Protein AF-A0A2K3MFQ1-F1 (afdb_monomer)

InterPro domains:
  IPR038005 Virus X resistance protein-like, coiled-coil domain [cd14798] (2-127)
  IPR041118 Disease resistance, N-terminal [PF18052] (6-93)

Secondary structure (DSSP, 8-state):
-HHHHHHHHHHHHHHHHHH-TT--HHHHHHHHHHHHHHHHHHHHHHHHTTTGGG-HHHHHHHHHHHHHHHHHHHHHHHHHHHHHH---TTSHHHHHHHHHHHHHHHHHHHHHHHHHHHHHHHHHHHHHT--------------------------------------------

Nearest PDB structures (foldseek):
  8snb-assembly1_6Q  TM=5.400E-01  e=2.798E-01  Strongylocentrotus purpuratus
  8to0-assembly1_C  TM=2.692E-01  e=5.498E-01  Mus musculus
  4k0d-assembly1_B  TM=3.839E-01  e=3.149E+00  Anaeromyxobacter dehalogenans 2CP-C
  5t4o-assembly1_K  TM=4.222E-01  e=4.173E+00  Escherichia coli

pLDDT: mean 70.95, std 18.32, range [33.66, 91.62]

Foldseek 3Di:
DLLVLLVVLLVLLVCCLVVCPPQDPVLNVLSVVLNVLSVVVSVVVVVLVVVVVPDPVSVVLSVLSSVLSVVLVVLVVVLVVCVVVDPPPPCSNVSSVVSSVVSVVSSVVSVVVVVVVVVVVVVVVVVVPDDPPPDDDDDDDDDDDDDDDDDDDDDDDDDDDDDDDDDDDDDDD

Sequence (173 aa):
MAESSVSFLLDKLSWLLEAEVSLQRGVREDVEYIKDKLEHHKAILMVADSLENKNHELKEWVKSVRKIAEDMEDAIDEYDLRLVDHDQQGNNICYFQEICFYFKTMIARHIIASNIKGIKSKVEVISHRRPNISGVGSSSSKSRSPRLDSQVVIDAELGCQGDIGINFDNNSN

Organism: Trifolium pratense (NCBI:txid57577)

Solvent-accessible surface area (backbone atoms only — not comparable to full-atom values): 10836 Å² total; per-residue (Å²): 117,48,43,58,48,42,51,53,47,48,51,54,55,51,48,49,68,66,73,44,84,75,59,52,68,71,53,46,56,45,52,52,53,52,45,56,53,48,53,55,50,38,58,51,38,63,57,38,73,80,46,40,94,80,34,72,70,56,39,54,49,48,53,50,54,32,50,53,34,52,60,48,46,55,56,49,52,53,48,54,52,48,55,73,74,44,93,57,95,76,56,63,66,61,54,51,48,50,51,49,52,50,51,54,49,53,53,51,53,50,53,51,52,52,50,53,51,54,50,51,53,53,50,50,57,54,59,77,63,58,75,84,84,83,78,80,88,76,79,92,80,91,79,85,86,82,88,82,89,80,90,78,87,80,89,85,80,85,86,86,84,82,88,82,83,85,80,86,83,84,78,86,133

Radius of gyration: 28.13 Å; Cα contacts (8 Å, |Δi|>4): 59; chains: 1; bounding box: 65×67×71 Å

Mean predicted aligned error: 15.89 Å

Structure (mmCIF, N/CA/C/O backbone):
data_AF-A0A2K3MFQ1-F1
#
_entry.id   AF-A0A2K3MFQ1-F1
#
loop_
_atom_site.group_PDB
_atom_site.id
_atom_site.type_symbol
_atom_site.label_atom_id
_atom_site.label_alt_id
_atom_site.label_comp_id
_atom_site.label_asym_id
_atom_site.label_entity_id
_atom_site.label_seq_id
_atom_site.pdbx_PDB_ins_code
_atom_site.Cartn_x
_atom_site.Cartn_y
_atom_site.Cartn_z
_atom_site.occupancy
_atom_site.B_iso_or_equiv
_atom_site.auth_seq_id
_atom_site.auth_comp_id
_atom_site.auth_asym_id
_atom_site.auth_atom_id
_atom_site.pdbx_PDB_model_num
ATOM 1 N N . MET A 1 1 ? 10.109 -12.986 -1.323 1.00 71.81 1 MET A N 1
ATOM 2 C CA . MET A 1 1 ? 10.257 -12.327 0.015 1.00 71.81 1 MET A CA 1
ATOM 3 C C . MET A 1 1 ? 9.421 -11.055 0.156 1.00 71.81 1 MET A C 1
ATOM 5 O O . MET A 1 1 ? 8.868 -10.846 1.218 1.00 71.81 1 MET A O 1
ATOM 9 N N . ALA A 1 2 ? 9.321 -10.188 -0.862 1.00 82.12 2 ALA A N 1
ATOM 10 C CA . ALA A 1 2 ? 8.405 -9.037 -0.787 1.00 82.12 2 ALA A CA 1
ATOM 11 C C . ALA A 1 2 ? 6.926 -9.464 -0.881 1.00 82.12 2 ALA A C 1
ATOM 13 O O . ALA A 1 2 ? 6.060 -8.841 -0.281 1.00 82.12 2 ALA A O 1
ATOM 14 N N . GLU A 1 3 ? 6.649 -10.548 -1.613 1.00 86.94 3 GLU A N 1
ATOM 15 C CA . GLU A 1 3 ? 5.306 -11.120 -1.760 1.00 86.94 3 GLU A CA 1
ATOM 16 C C . GLU A 1 3 ? 4.686 -11.509 -0.410 1.00 86.94 3 GLU A C 1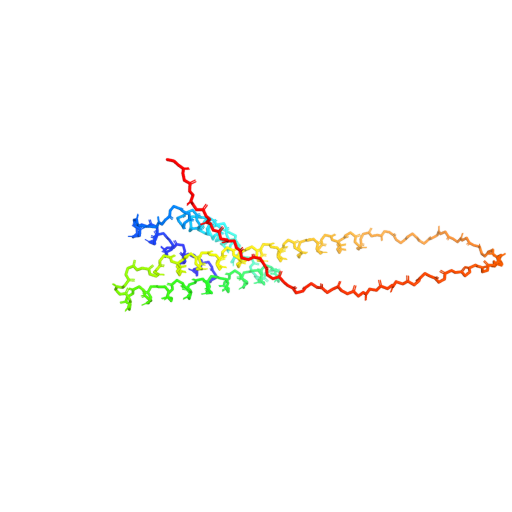
ATOM 18 O O . GLU A 1 3 ? 3.533 -11.169 -0.164 1.00 86.94 3 GLU A O 1
ATOM 23 N N . SER A 1 4 ? 5.460 -12.119 0.493 1.00 86.69 4 SER A N 1
ATOM 24 C CA . SER A 1 4 ? 4.969 -12.523 1.813 1.00 86.69 4 SER A CA 1
ATOM 25 C C . SER A 1 4 ? 4.570 -11.330 2.682 1.00 86.69 4 SER A C 1
ATOM 27 O O . SER A 1 4 ? 3.542 -11.397 3.346 1.00 86.69 4 SER A O 1
ATOM 29 N N . SER A 1 5 ? 5.327 -10.227 2.634 1.00 86.81 5 SER A N 1
ATOM 30 C CA . SER A 1 5 ? 4.983 -8.990 3.353 1.00 86.81 5 SER A CA 1
ATOM 31 C C . SER A 1 5 ? 3.680 -8.385 2.825 1.00 86.81 5 SER A C 1
ATOM 33 O O . SER A 1 5 ? 2.801 -8.016 3.595 1.00 86.81 5 SER A O 1
ATOM 35 N N . VAL A 1 6 ? 3.509 -8.343 1.498 1.00 87.25 6 VAL A N 1
ATOM 36 C CA . VAL A 1 6 ? 2.267 -7.844 0.883 1.00 87.25 6 VAL A CA 1
ATOM 37 C C . VAL A 1 6 ? 1.082 -8.762 1.202 1.00 87.25 6 VAL A C 1
ATOM 39 O O . VAL A 1 6 ? -0.009 -8.269 1.464 1.00 87.25 6 VAL A O 1
ATOM 42 N N . SER A 1 7 ? 1.279 -10.083 1.214 1.00 89.75 7 SER A N 1
ATOM 43 C CA . SER A 1 7 ? 0.253 -11.054 1.617 1.00 89.75 7 SER A CA 1
ATOM 44 C C . SER A 1 7 ? -0.205 -10.851 3.056 1.00 89.75 7 SER A C 1
ATOM 46 O O . SER A 1 7 ? -1.401 -10.753 3.301 1.00 89.75 7 SER A O 1
ATOM 48 N N . PHE A 1 8 ? 0.737 -10.708 3.984 1.00 89.25 8 PHE A N 1
ATOM 49 C CA . PHE A 1 8 ? 0.424 -10.445 5.383 1.00 89.25 8 PHE A CA 1
ATOM 50 C C . PHE A 1 8 ? -0.376 -9.147 5.568 1.00 89.25 8 PHE A C 1
ATOM 52 O O . PHE A 1 8 ? -1.373 -9.113 6.288 1.00 89.25 8 PHE A O 1
ATOM 59 N N . LEU A 1 9 ? 0.009 -8.090 4.849 1.00 88.62 9 LEU A N 1
ATOM 60 C CA . LEU A 1 9 ? -0.706 -6.820 4.865 1.00 88.62 9 LEU A CA 1
ATOM 61 C C . LEU A 1 9 ? -2.144 -6.950 4.331 1.00 88.62 9 LEU A C 1
ATOM 63 O O . LEU A 1 9 ? -3.070 -6.377 4.900 1.00 88.62 9 LEU A O 1
ATOM 67 N N . LEU A 1 10 ? -2.349 -7.726 3.262 1.00 90.00 10 LEU A N 1
ATOM 68 C CA . LEU A 1 10 ? -3.683 -8.011 2.719 1.00 90.00 10 LEU A CA 1
ATOM 69 C C . LEU A 1 10 ? -4.574 -8.750 3.724 1.00 90.00 10 LEU A C 1
ATOM 71 O O . LEU A 1 10 ? -5.771 -8.455 3.807 1.00 90.00 10 LEU A O 1
ATOM 75 N N . ASP A 1 11 ? -4.002 -9.675 4.492 1.00 90.19 11 ASP A N 1
ATOM 76 C CA . ASP A 1 11 ? -4.722 -10.414 5.528 1.00 90.19 11 ASP A CA 1
ATOM 77 C C . ASP A 1 11 ? -5.139 -9.476 6.673 1.00 90.19 11 ASP A C 1
ATOM 79 O O . ASP A 1 11 ? -6.310 -9.470 7.056 1.00 90.19 11 ASP A O 1
ATOM 83 N N . LYS A 1 12 ? -4.237 -8.598 7.142 1.00 85.81 12 LYS A N 1
ATOM 84 C CA . LYS A 1 12 ? -4.549 -7.562 8.147 1.00 85.81 12 LYS A CA 1
ATOM 85 C C . LYS A 1 12 ? -5.653 -6.610 7.686 1.00 85.81 12 LYS A C 1
ATOM 87 O O . LYS A 1 12 ? -6.605 -6.366 8.422 1.00 85.81 12 LYS A O 1
ATOM 92 N N . LEU A 1 13 ? -5.570 -6.098 6.455 1.00 86.69 13 LEU A N 1
ATOM 93 C CA . LEU A 1 13 ? -6.599 -5.207 5.901 1.00 86.69 13 LEU A CA 1
ATOM 94 C C . LEU A 1 13 ? -7.953 -5.917 5.754 1.00 86.69 13 LEU A C 1
ATOM 96 O O . LEU A 1 13 ? -8.997 -5.302 5.959 1.00 86.69 13 LEU A O 1
ATOM 100 N N . SER A 1 14 ? -7.948 -7.209 5.419 1.00 88.06 14 SER A N 1
ATOM 101 C CA . SER A 1 14 ? -9.176 -8.009 5.341 1.00 88.06 14 SER A CA 1
ATOM 102 C C . SER A 1 14 ? -9.790 -8.221 6.722 1.00 88.06 14 SER A C 1
ATOM 104 O O . SER A 1 14 ? -10.991 -8.022 6.881 1.00 88.06 14 SER A O 1
ATOM 106 N N . TRP A 1 15 ? -8.966 -8.531 7.727 1.00 84.56 15 TRP A N 1
ATOM 107 C CA . TRP A 1 15 ? -9.412 -8.615 9.114 1.00 84.56 15 TRP A CA 1
ATOM 108 C C . TRP A 1 15 ? -10.003 -7.288 9.600 1.00 84.56 15 TRP A C 1
ATOM 110 O O . TRP A 1 15 ? -11.091 -7.298 10.160 1.00 84.56 15 TRP A O 1
ATOM 120 N N . LEU A 1 16 ? -9.370 -6.146 9.314 1.00 78.62 16 LEU A N 1
ATOM 121 C CA . LEU A 1 16 ? -9.902 -4.823 9.670 1.00 78.62 16 LEU A CA 1
ATOM 122 C C . LEU A 1 16 ? -11.280 -4.557 9.042 1.00 78.62 16 LEU A C 1
ATOM 124 O O . LEU A 1 16 ? -12.185 -4.074 9.717 1.00 78.62 16 LEU A O 1
ATOM 128 N N . LEU A 1 17 ? -11.467 -4.909 7.765 1.00 82.31 17 LEU A N 1
ATOM 129 C CA . LEU A 1 17 ? -12.757 -4.767 7.074 1.00 82.31 17 LEU A CA 1
ATOM 130 C C . LEU A 1 17 ? -13.870 -5.649 7.662 1.00 82.31 17 LEU A C 1
ATOM 132 O O . LEU A 1 17 ? -15.049 -5.309 7.510 1.00 82.31 17 LEU A O 1
ATOM 136 N N . GLU A 1 18 ? -13.507 -6.788 8.257 1.00 81.19 18 GLU A N 1
ATOM 137 C CA . GLU A 1 18 ? -14.426 -7.753 8.869 1.00 81.19 18 GLU A CA 1
ATOM 138 C C . GLU A 1 18 ? -14.702 -7.454 10.350 1.00 81.19 18 GLU A C 1
ATOM 140 O O . GLU A 1 18 ? -15.846 -7.560 10.793 1.00 81.19 18 GLU A O 1
ATOM 145 N N . ALA A 1 19 ? -13.671 -7.079 11.111 1.00 67.81 19 ALA A N 1
ATOM 146 C CA . ALA A 1 19 ? -13.733 -6.837 12.549 1.00 67.81 19 ALA A CA 1
ATOM 147 C C . ALA A 1 19 ? -14.370 -5.481 12.886 1.00 67.81 19 ALA A C 1
ATOM 149 O O . ALA A 1 19 ? -15.141 -5.378 13.841 1.00 67.81 19 ALA A O 1
ATOM 150 N N . GLU A 1 20 ? -14.102 -4.445 12.088 1.00 66.00 20 GLU A N 1
ATOM 151 C CA . GLU A 1 20 ? -14.572 -3.085 12.345 1.00 66.00 20 GLU A CA 1
ATOM 152 C C . GLU A 1 20 ? -15.858 -2.804 11.542 1.00 66.00 20 GLU A C 1
ATOM 154 O O . GLU A 1 20 ? -15.868 -2.137 10.503 1.00 66.00 20 GLU A O 1
ATOM 159 N N . VAL A 1 21 ? -16.995 -3.297 12.051 1.00 53.97 21 VAL A N 1
ATOM 160 C CA . VAL A 1 21 ? -18.348 -3.025 11.503 1.00 53.97 21 VAL A CA 1
ATOM 161 C C . VAL A 1 21 ? -18.668 -1.512 11.491 1.00 53.97 21 VAL A C 1
ATOM 163 O O . VAL A 1 21 ? -19.571 -1.058 10.787 1.00 53.97 21 VAL A O 1
ATOM 166 N N . SER A 1 22 ? -17.906 -0.726 12.254 1.00 60.66 22 SER A N 1
ATOM 167 C CA . SER A 1 22 ? -18.020 0.717 12.477 1.00 60.66 22 SER A CA 1
ATOM 168 C C . SER A 1 22 ? -17.174 1.603 11.560 1.00 60.66 22 SER A C 1
ATOM 170 O O . SER A 1 22 ? -17.253 2.827 11.709 1.00 60.66 22 SER A O 1
ATOM 172 N N . LEU A 1 23 ? -16.390 1.059 10.615 1.00 67.00 23 LEU A N 1
ATOM 173 C CA . LEU A 1 23 ? -15.631 1.913 9.693 1.00 67.00 23 LEU A CA 1
ATOM 174 C C . LEU A 1 23 ? -16.586 2.879 8.986 1.00 67.00 23 LEU A C 1
ATOM 176 O O . LEU A 1 23 ? -17.555 2.476 8.335 1.00 67.00 23 LEU A O 1
ATOM 180 N N . GLN A 1 24 ? -16.302 4.179 9.091 1.00 72.62 24 GLN A N 1
ATOM 181 C CA . GLN A 1 24 ? -17.010 5.173 8.293 1.00 72.62 24 GLN A CA 1
ATOM 182 C C . GLN A 1 24 ? -16.874 4.803 6.814 1.00 72.62 24 GLN A C 1
ATOM 184 O O . GLN A 1 24 ? -15.806 4.388 6.369 1.00 72.62 24 GLN A O 1
ATOM 189 N N . ARG A 1 25 ? -17.943 4.986 6.033 1.00 76.94 25 ARG A N 1
ATOM 190 C CA . ARG A 1 25 ? -17.988 4.575 4.622 1.00 76.94 25 ARG A CA 1
ATOM 191 C C . ARG A 1 25 ? -16.757 5.021 3.815 1.00 76.94 25 ARG A C 1
ATOM 19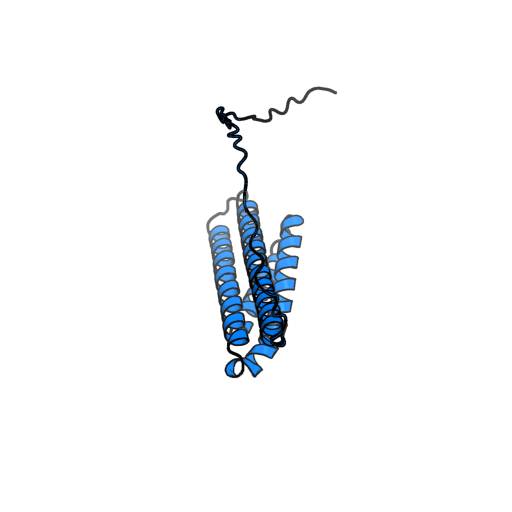3 O O . ARG A 1 25 ? -16.210 4.216 3.074 1.00 76.94 25 ARG A O 1
ATOM 200 N N . GLY A 1 26 ? -16.295 6.261 4.001 1.00 79.31 26 GLY A N 1
ATOM 201 C CA . GLY A 1 26 ? -15.107 6.770 3.300 1.00 79.31 26 GLY A CA 1
ATOM 202 C C . GLY A 1 26 ? -13.806 6.061 3.693 1.00 79.31 26 GLY A C 1
ATOM 203 O O . GLY A 1 26 ? -12.938 5.854 2.857 1.00 79.31 26 GLY A O 1
ATOM 204 N N . VAL A 1 27 ? -13.694 5.622 4.947 1.00 80.31 27 VAL A N 1
ATOM 205 C CA . VAL A 1 27 ? -12.552 4.833 5.421 1.00 80.31 27 VAL A CA 1
ATOM 206 C C . VAL A 1 27 ? -12.575 3.436 4.812 1.00 80.31 27 VAL A C 1
ATOM 208 O O . VAL A 1 27 ? -11.550 2.948 4.351 1.00 80.31 27 VAL A O 1
ATOM 211 N N . ARG A 1 28 ? -13.753 2.806 4.756 1.00 84.50 28 ARG A N 1
ATOM 212 C CA . ARG A 1 28 ? -13.919 1.499 4.112 1.00 84.50 28 ARG A CA 1
ATOM 213 C C . ARG A 1 28 ? -13.508 1.535 2.639 1.00 84.50 28 ARG A C 1
ATOM 215 O O . ARG A 1 28 ? -12.744 0.679 2.207 1.00 84.50 28 ARG A O 1
ATOM 222 N N . GLU A 1 29 ? -13.981 2.538 1.899 1.00 87.62 29 GLU A N 1
ATOM 223 C CA . GLU A 1 29 ? -13.628 2.746 0.486 1.00 87.62 29 GLU A CA 1
ATOM 224 C C . GLU A 1 29 ? -12.108 2.932 0.306 1.00 87.62 29 GLU A C 1
ATOM 226 O O . GLU A 1 29 ? -11.518 2.400 -0.636 1.00 87.62 29 GLU A O 1
ATOM 231 N N . ASP A 1 30 ? -11.449 3.624 1.239 1.00 87.44 30 ASP A N 1
ATOM 232 C CA . ASP A 1 30 ? -9.996 3.795 1.220 1.00 87.44 30 ASP A CA 1
ATOM 233 C C . ASP A 1 30 ? -9.239 2.488 1.494 1.00 87.44 30 ASP A C 1
ATOM 235 O O . ASP A 1 30 ? -8.265 2.194 0.796 1.00 87.44 30 ASP A O 1
ATOM 239 N N . VAL A 1 31 ? -9.696 1.676 2.452 1.00 86.69 31 VAL A N 1
ATOM 240 C CA . VAL A 1 31 ? -9.104 0.360 2.750 1.00 86.69 31 VAL A CA 1
ATOM 241 C C . VAL A 1 31 ? -9.261 -0.598 1.568 1.00 86.69 31 VAL A C 1
ATOM 243 O O . VAL A 1 31 ? -8.293 -1.256 1.185 1.00 86.69 31 VAL A O 1
ATOM 246 N N . GLU A 1 32 ? -10.440 -0.642 0.945 1.00 90.12 32 GLU A N 1
ATOM 247 C CA . GLU A 1 32 ? -10.689 -1.432 -0.269 1.00 90.12 32 GLU A CA 1
ATOM 248 C C . GLU A 1 32 ? -9.764 -0.996 -1.413 1.00 90.12 32 GLU A C 1
ATOM 250 O O . GLU A 1 32 ? -9.098 -1.828 -2.029 1.00 90.12 32 GLU A O 1
ATOM 255 N N . TYR A 1 33 ? -9.628 0.314 -1.638 1.00 89.88 33 TYR A N 1
ATOM 256 C CA . TYR A 1 33 ? -8.705 0.844 -2.640 1.00 89.88 33 TYR A CA 1
ATOM 257 C C . TYR A 1 33 ? -7.253 0.410 -2.385 1.00 89.88 33 TYR A C 1
ATOM 259 O O . TYR A 1 33 ? -6.537 0.032 -3.317 1.00 89.88 33 TYR A O 1
ATOM 267 N N . ILE A 1 34 ? -6.792 0.479 -1.133 1.00 89.69 34 ILE A N 1
ATOM 268 C CA . ILE A 1 34 ? -5.426 0.088 -0.764 1.00 89.69 34 ILE A CA 1
ATOM 269 C C . ILE A 1 34 ? -5.231 -1.414 -0.993 1.00 89.69 34 ILE A C 1
ATOM 271 O O . ILE A 1 34 ? -4.231 -1.809 -1.602 1.00 89.69 34 ILE A O 1
ATOM 275 N N . LYS A 1 35 ? -6.207 -2.235 -0.589 1.00 90.44 35 LYS A N 1
ATOM 276 C CA . LYS A 1 35 ? -6.210 -3.684 -0.802 1.00 90.44 35 LYS A CA 1
ATOM 277 C C . LYS A 1 35 ? -6.081 -4.033 -2.288 1.00 90.44 35 LYS A C 1
ATOM 279 O O . LYS A 1 35 ? -5.143 -4.738 -2.659 1.00 90.44 35 LYS A O 1
ATOM 284 N N . ASP A 1 36 ? -6.911 -3.450 -3.150 1.00 91.62 36 ASP A N 1
ATOM 285 C CA . ASP A 1 36 ? -6.869 -3.685 -4.601 1.00 91.62 36 ASP A CA 1
ATOM 286 C C . ASP A 1 36 ? -5.491 -3.362 -5.210 1.00 91.62 36 ASP A C 1
ATOM 288 O O . ASP A 1 36 ? -4.977 -4.072 -6.084 1.00 91.62 36 ASP A O 1
ATOM 292 N N . LYS A 1 37 ? -4.847 -2.278 -4.754 1.00 90.00 37 LYS A N 1
ATOM 293 C CA . LYS A 1 37 ? -3.502 -1.904 -5.226 1.00 90.00 37 LYS A CA 1
ATOM 294 C C . LYS A 1 37 ? -2.431 -2.883 -4.768 1.00 90.00 37 LYS A C 1
ATOM 296 O O . LYS A 1 37 ? -1.512 -3.174 -5.538 1.00 90.00 37 LYS A O 1
ATOM 301 N N . LEU A 1 38 ? -2.535 -3.383 -3.544 1.00 89.31 38 LEU A N 1
ATOM 302 C CA . LEU A 1 38 ? -1.609 -4.374 -3.009 1.00 89.31 38 LEU A CA 1
ATOM 303 C C . LEU A 1 38 ? -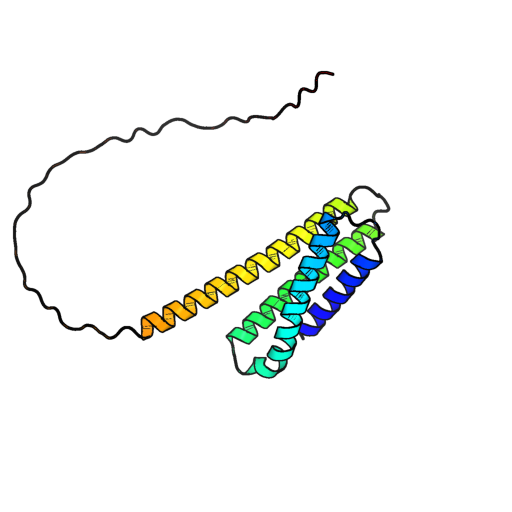1.778 -5.728 -3.702 1.00 89.31 38 LEU A C 1
ATOM 305 O O . LEU A 1 38 ? -0.773 -6.330 -4.073 1.00 89.31 38 LEU A O 1
ATOM 309 N N . GLU A 1 39 ? -3.007 -6.164 -3.988 1.00 90.31 39 GLU A N 1
ATOM 310 C CA . GLU A 1 39 ? -3.274 -7.384 -4.764 1.00 90.31 39 GLU A CA 1
ATOM 311 C C . GLU A 1 39 ? -2.671 -7.303 -6.170 1.00 90.31 39 GLU A C 1
ATOM 313 O O . GLU A 1 39 ? -1.999 -8.234 -6.630 1.00 90.31 39 GLU A O 1
ATOM 318 N N . HIS A 1 40 ? -2.828 -6.156 -6.835 1.00 88.00 40 HIS A N 1
ATOM 319 C CA . HIS A 1 40 ? -2.208 -5.922 -8.134 1.00 88.00 40 HIS A CA 1
ATOM 320 C C . HIS A 1 40 ? -0.676 -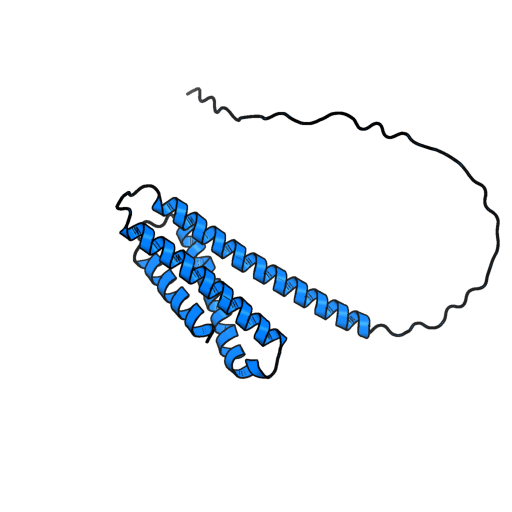6.043 -8.073 1.00 88.00 40 HIS A C 1
ATOM 322 O O . HIS A 1 40 ? -0.067 -6.718 -8.907 1.00 88.00 40 HIS A O 1
ATOM 328 N N . HIS A 1 41 ? -0.035 -5.426 -7.077 1.00 85.88 41 HIS A N 1
ATOM 329 C CA . HIS A 1 41 ? 1.415 -5.521 -6.914 1.00 85.88 41 HIS A CA 1
ATOM 330 C C . HIS A 1 41 ? 1.875 -6.924 -6.506 1.00 85.88 41 HIS A C 1
ATOM 332 O O . HIS A 1 41 ? 2.907 -7.374 -7.004 1.00 85.88 41 HIS A O 1
ATOM 338 N N . LYS A 1 42 ? 1.110 -7.645 -5.680 1.00 86.88 42 LYS A N 1
ATOM 339 C CA . LYS A 1 42 ? 1.370 -9.045 -5.318 1.00 86.88 42 LYS A CA 1
ATOM 340 C C . LYS A 1 42 ? 1.431 -9.937 -6.557 1.00 86.88 42 LYS A C 1
ATOM 342 O O . LYS A 1 42 ? 2.384 -10.699 -6.709 1.00 86.88 42 LYS A O 1
ATOM 347 N N . ALA A 1 43 ? 0.484 -9.790 -7.484 1.00 85.38 43 ALA A N 1
ATOM 348 C CA . ALA A 1 43 ? 0.490 -10.546 -8.736 1.00 85.38 43 ALA A CA 1
ATOM 349 C C . ALA A 1 43 ? 1.766 -10.294 -9.563 1.00 85.38 43 ALA A C 1
ATOM 351 O O . ALA A 1 43 ? 2.347 -11.226 -10.120 1.00 85.38 43 ALA A O 1
ATOM 352 N N . ILE A 1 44 ? 2.245 -9.046 -9.604 1.00 82.81 44 ILE A N 1
ATOM 353 C CA . ILE A 1 44 ? 3.500 -8.700 -10.286 1.00 82.81 44 ILE A CA 1
ATOM 354 C C . ILE A 1 44 ? 4.704 -9.286 -9.537 1.00 82.81 44 ILE A C 1
ATOM 356 O O . ILE A 1 44 ? 5.607 -9.825 -10.175 1.00 82.81 44 ILE A O 1
ATOM 360 N N . LEU A 1 45 ? 4.720 -9.221 -8.202 1.00 84.50 45 LEU A N 1
ATOM 361 C CA . LEU A 1 45 ? 5.789 -9.784 -7.373 1.00 84.50 45 LEU A CA 1
ATOM 362 C C . LEU A 1 45 ? 5.931 -11.299 -7.552 1.00 84.50 45 LEU A C 1
ATOM 364 O O . LEU A 1 45 ? 7.053 -11.780 -7.667 1.00 84.50 45 LEU A O 1
ATOM 368 N N . MET A 1 46 ? 4.826 -12.041 -7.667 1.00 82.31 46 MET A N 1
ATOM 369 C CA . MET A 1 46 ? 4.867 -13.484 -7.943 1.00 82.31 46 MET A CA 1
ATOM 370 C C . MET A 1 46 ? 5.613 -13.807 -9.246 1.00 82.31 46 MET A C 1
ATOM 372 O O . MET A 1 46 ? 6.373 -14.772 -9.323 1.00 82.31 46 MET A O 1
ATOM 376 N N . VAL A 1 47 ? 5.422 -12.981 -10.277 1.00 78.06 47 VAL A N 1
ATOM 377 C CA . VAL A 1 47 ? 6.135 -13.117 -11.554 1.00 78.06 47 VAL A CA 1
ATOM 378 C C . VAL A 1 47 ? 7.582 -12.626 -11.424 1.00 78.06 47 VAL A C 1
ATOM 380 O O . VAL A 1 47 ? 8.498 -13.220 -11.997 1.00 78.06 47 VAL A O 1
ATOM 383 N N . ALA A 1 48 ? 7.804 -11.561 -10.652 1.00 78.75 48 ALA A N 1
ATOM 384 C CA . ALA A 1 48 ? 9.108 -10.943 -10.464 1.00 78.75 48 ALA A CA 1
ATOM 385 C C . ALA A 1 48 ? 10.084 -11.818 -9.667 1.00 78.75 48 ALA A C 1
ATOM 387 O O . ALA A 1 48 ? 11.251 -11.882 -10.048 1.00 78.75 48 ALA A O 1
ATOM 388 N N . ASP A 1 49 ? 9.622 -12.543 -8.644 1.00 71.75 49 ASP A N 1
ATOM 389 C CA . ASP A 1 49 ? 10.452 -13.452 -7.835 1.00 71.75 49 ASP A CA 1
ATOM 390 C C . ASP A 1 49 ? 11.104 -14.549 -8.714 1.00 71.75 49 ASP A C 1
ATOM 392 O O . ASP A 1 49 ? 12.212 -15.006 -8.440 1.00 71.75 49 ASP A O 1
ATOM 396 N N . SER A 1 50 ? 10.491 -14.908 -9.851 1.00 72.06 50 SER A N 1
ATOM 397 C CA . SER A 1 50 ? 11.065 -15.855 -10.828 1.00 72.06 50 SER A CA 1
ATOM 398 C C . SER A 1 50 ? 12.113 -15.233 -11.772 1.00 72.06 50 SER A C 1
ATOM 400 O O . SER A 1 50 ? 12.842 -15.944 -12.471 1.00 72.06 50 SER A O 1
ATOM 402 N N . LEU A 1 51 ? 12.186 -13.900 -11.840 1.00 69.31 51 LEU A N 1
ATOM 403 C CA . LEU A 1 51 ? 12.960 -13.129 -12.824 1.00 69.31 51 LEU A CA 1
ATOM 404 C C . LEU A 1 51 ? 13.958 -12.144 -12.189 1.00 69.31 51 LEU A C 1
ATOM 406 O O . LEU A 1 51 ? 14.752 -11.540 -12.915 1.00 69.31 51 LEU A O 1
ATOM 410 N N . GLU A 1 52 ? 13.955 -12.002 -10.862 1.00 65.88 52 GLU A N 1
ATOM 411 C CA . GLU A 1 52 ? 14.656 -10.954 -10.103 1.00 65.88 52 GLU A CA 1
ATOM 412 C C . GLU A 1 52 ? 16.159 -10.868 -10.427 1.00 65.88 52 GLU A C 1
ATOM 414 O O . GLU A 1 52 ? 16.707 -9.777 -10.582 1.00 65.88 52 GLU A O 1
ATOM 419 N N . ASN A 1 53 ? 16.824 -12.008 -10.646 1.00 65.75 53 ASN A N 1
ATOM 420 C CA . ASN A 1 53 ? 18.264 -12.056 -10.934 1.00 65.75 53 ASN A CA 1
ATOM 421 C C . ASN A 1 53 ? 18.655 -11.539 -12.329 1.00 65.75 53 ASN A C 1
ATOM 423 O O . ASN A 1 53 ? 19.842 -11.374 -12.608 1.00 65.75 53 ASN A O 1
ATOM 427 N N . LYS A 1 54 ? 17.688 -11.311 -13.226 1.00 71.00 54 LYS A N 1
ATOM 428 C CA . LYS A 1 54 ? 17.951 -10.979 -14.636 1.00 71.00 54 LYS A CA 1
ATOM 429 C C . LYS A 1 54 ? 17.783 -9.496 -14.955 1.00 71.00 54 LYS A C 1
ATOM 431 O O . LYS A 1 54 ? 18.266 -9.055 -15.994 1.00 71.00 54 LYS A O 1
ATOM 436 N N . ASN A 1 55 ? 17.104 -8.728 -14.102 1.00 80.06 55 ASN A N 1
ATOM 437 C CA . ASN A 1 55 ? 16.797 -7.327 -14.377 1.00 80.06 55 ASN A CA 1
ATOM 438 C C . ASN A 1 55 ? 16.993 -6.450 -13.131 1.00 80.06 55 ASN A C 1
ATOM 440 O O . ASN A 1 55 ? 16.216 -6.505 -12.181 1.00 80.06 55 ASN A O 1
ATOM 444 N N . HIS A 1 56 ? 18.010 -5.586 -13.176 1.00 80.44 56 HIS A N 1
ATOM 445 C CA . HIS A 1 56 ? 18.317 -4.638 -12.104 1.00 80.44 56 HIS A CA 1
ATOM 446 C C . HIS A 1 56 ? 17.151 -3.681 -11.809 1.00 80.44 56 HIS A C 1
ATOM 448 O O . HIS A 1 56 ? 16.901 -3.336 -10.658 1.00 80.44 56 HIS A O 1
ATOM 454 N N . GLU A 1 57 ? 16.403 -3.253 -12.828 1.00 77.62 57 GLU A N 1
ATOM 455 C CA . GLU A 1 57 ? 15.260 -2.363 -12.620 1.00 77.62 57 GLU A CA 1
ATOM 456 C C . GLU A 1 57 ? 14.113 -3.048 -11.888 1.00 77.62 57 GLU A C 1
ATOM 458 O O . GLU A 1 57 ? 13.463 -2.417 -11.055 1.00 77.62 57 GLU A O 1
ATOM 463 N N . LEU A 1 58 ? 13.895 -4.329 -12.189 1.00 80.75 58 LEU A N 1
ATOM 464 C CA . LEU A 1 58 ? 12.892 -5.149 -11.525 1.00 80.75 58 LEU A CA 1
ATOM 465 C C . LEU A 1 58 ? 13.267 -5.362 -10.057 1.00 80.75 58 LEU A C 1
ATOM 467 O O . LEU A 1 58 ? 12.420 -5.203 -9.187 1.00 80.75 58 LEU A O 1
ATOM 471 N N . LYS A 1 59 ? 14.545 -5.631 -9.779 1.00 82.81 59 LYS A N 1
ATOM 472 C CA . LYS A 1 59 ? 15.066 -5.780 -8.417 1.00 82.81 59 LYS A CA 1
ATOM 473 C C . LYS A 1 59 ? 14.855 -4.525 -7.562 1.00 82.81 59 LYS A C 1
ATOM 475 O O . LYS A 1 59 ? 14.374 -4.617 -6.435 1.00 82.81 59 LYS A O 1
ATOM 480 N N . GLU A 1 60 ? 15.170 -3.346 -8.098 1.00 83.44 60 GLU A N 1
ATOM 481 C CA . GLU A 1 60 ? 14.936 -2.079 -7.387 1.00 83.44 60 GLU A CA 1
ATOM 482 C C . GLU A 1 60 ? 13.440 -1.811 -7.162 1.00 83.44 60 GLU A C 1
ATOM 484 O O . GLU A 1 60 ? 13.048 -1.339 -6.095 1.00 83.44 60 GLU A O 1
ATOM 489 N N . TRP A 1 61 ? 12.587 -2.166 -8.128 1.00 84.38 61 TRP A N 1
ATOM 490 C CA . TRP A 1 61 ? 11.136 -2.068 -7.967 1.00 84.38 61 TRP A CA 1
ATOM 491 C C . TRP A 1 61 ? 10.615 -3.007 -6.865 1.00 84.38 61 TRP A C 1
ATOM 493 O O . TRP A 1 61 ? 9.899 -2.548 -5.978 1.00 84.38 61 TRP A O 1
ATOM 503 N N . VAL A 1 62 ? 11.041 -4.279 -6.843 1.00 85.19 62 VAL A N 1
ATOM 504 C CA . VAL A 1 62 ? 10.696 -5.253 -5.784 1.00 85.19 62 VAL A CA 1
ATOM 505 C C . VAL A 1 62 ? 11.106 -4.731 -4.405 1.00 85.19 62 VAL A C 1
ATOM 507 O O . VAL A 1 62 ? 10.332 -4.811 -3.451 1.00 85.19 62 VAL A O 1
ATOM 510 N N . LYS A 1 63 ? 12.310 -4.157 -4.293 1.00 86.19 63 LYS A N 1
ATOM 511 C CA . LYS A 1 63 ? 12.803 -3.553 -3.049 1.00 86.19 63 LYS A CA 1
ATOM 512 C C . LYS A 1 63 ? 11.938 -2.375 -2.599 1.00 86.19 63 LYS A C 1
ATOM 514 O O . LYS A 1 63 ? 11.663 -2.247 -1.410 1.00 86.19 63 LYS A O 1
ATOM 519 N N . SER A 1 64 ? 11.496 -1.534 -3.533 1.00 84.94 64 SER A N 1
ATOM 520 C CA . SER A 1 64 ? 10.603 -0.417 -3.220 1.00 84.94 64 SER A CA 1
ATOM 521 C C . SER A 1 64 ? 9.237 -0.899 -2.735 1.00 84.94 64 SER A C 1
ATOM 523 O O . SER A 1 64 ? 8.728 -0.367 -1.755 1.00 84.94 64 SER A O 1
ATOM 525 N N . VAL A 1 65 ? 8.657 -1.921 -3.375 1.00 86.69 65 VAL A N 1
ATOM 526 C CA . VAL A 1 65 ? 7.378 -2.501 -2.931 1.00 86.69 65 VAL A CA 1
ATOM 527 C C . VAL A 1 65 ? 7.509 -3.116 -1.540 1.00 86.69 65 VAL A C 1
ATOM 529 O O . VAL A 1 65 ? 6.630 -2.910 -0.712 1.00 86.69 65 VAL A O 1
ATOM 532 N N . ARG A 1 66 ? 8.623 -3.805 -1.254 1.00 88.56 66 ARG A N 1
ATOM 533 C CA . ARG A 1 66 ? 8.899 -4.342 0.086 1.00 88.56 66 ARG A CA 1
ATOM 534 C C . ARG A 1 66 ? 8.910 -3.246 1.142 1.00 88.56 66 ARG A C 1
ATOM 536 O O . ARG A 1 66 ? 8.194 -3.366 2.121 1.00 88.56 66 ARG A O 1
ATOM 543 N N . LYS A 1 67 ? 9.672 -2.177 0.907 1.00 88.12 67 LYS A N 1
ATOM 544 C CA . LYS A 1 67 ? 9.758 -1.066 1.854 1.00 88.12 67 LYS A CA 1
ATOM 545 C C . LYS A 1 67 ? 8.383 -0.450 2.127 1.00 88.12 67 LYS A C 1
ATOM 547 O O . LYS A 1 67 ? 8.056 -0.172 3.266 1.00 88.12 67 LYS A O 1
ATOM 552 N N . ILE A 1 68 ? 7.576 -0.264 1.082 1.00 87.25 68 ILE A N 1
ATOM 553 C CA . ILE A 1 68 ? 6.212 0.254 1.235 1.00 87.25 68 ILE A CA 1
ATOM 554 C C . ILE A 1 68 ? 5.364 -0.694 2.091 1.00 87.25 68 ILE A C 1
ATOM 556 O O . ILE A 1 68 ? 4.608 -0.217 2.924 1.00 87.25 68 ILE A O 1
ATOM 560 N N . ALA A 1 69 ? 5.481 -2.010 1.894 1.00 87.69 69 ALA A N 1
ATOM 561 C CA . ALA A 1 69 ? 4.744 -2.988 2.690 1.00 87.69 69 ALA A CA 1
ATOM 562 C C . ALA A 1 69 ? 5.178 -2.981 4.167 1.00 87.69 69 ALA A C 1
ATOM 564 O O . ALA A 1 69 ? 4.313 -3.014 5.030 1.00 87.69 69 ALA A O 1
ATOM 565 N N . GLU A 1 70 ? 6.482 -2.883 4.440 1.00 88.31 70 GLU A N 1
ATOM 566 C CA . GLU A 1 70 ? 7.039 -2.758 5.798 1.00 88.31 70 GLU A CA 1
ATOM 567 C C . GLU A 1 70 ? 6.545 -1.466 6.480 1.00 88.31 70 GLU A C 1
ATOM 569 O O . GLU A 1 70 ? 5.962 -1.527 7.557 1.00 88.31 70 GLU A O 1
ATOM 574 N N . ASP A 1 71 ? 6.650 -0.310 5.806 1.00 88.44 71 ASP A N 1
ATOM 575 C CA . ASP A 1 71 ? 6.151 0.978 6.323 1.00 88.44 71 ASP A CA 1
ATOM 576 C C . ASP A 1 71 ? 4.621 0.940 6.587 1.00 88.44 71 ASP A C 1
ATOM 578 O O . ASP A 1 71 ? 4.106 1.644 7.457 1.00 88.44 71 ASP A O 1
ATOM 582 N N . MET A 1 72 ? 3.870 0.146 5.810 1.00 86.88 72 MET A N 1
ATOM 583 C CA . MET A 1 72 ? 2.427 -0.044 5.991 1.00 86.88 72 MET A CA 1
ATOM 584 C C . MET A 1 72 ? 2.089 -0.962 7.165 1.00 86.88 72 MET A C 1
ATOM 586 O O . MET A 1 72 ? 1.140 -0.695 7.897 1.00 86.88 72 MET A O 1
ATOM 590 N N . GLU A 1 73 ? 2.846 -2.041 7.331 1.00 87.94 73 GLU A N 1
ATOM 591 C CA . GLU A 1 73 ? 2.706 -2.969 8.449 1.00 87.94 73 GLU A CA 1
ATOM 592 C C . GLU A 1 73 ? 2.922 -2.247 9.783 1.00 87.94 73 GLU A C 1
ATOM 594 O O . GLU A 1 73 ? 2.038 -2.306 10.639 1.00 87.94 73 GLU A O 1
ATOM 599 N N . ASP A 1 74 ? 4.007 -1.473 9.892 1.00 89.00 74 ASP A N 1
ATOM 600 C CA . ASP A 1 74 ? 4.351 -0.698 11.089 1.00 89.00 74 ASP A CA 1
ATOM 601 C C . ASP A 1 74 ? 3.230 0.279 11.488 1.00 89.00 74 ASP A C 1
ATOM 603 O O . ASP A 1 74 ? 2.880 0.394 12.662 1.00 89.00 74 ASP A O 1
ATOM 607 N N . ALA A 1 75 ? 2.623 0.966 10.514 1.00 85.56 75 ALA A N 1
ATOM 608 C CA . ALA A 1 75 ? 1.541 1.915 10.780 1.00 85.56 75 ALA A CA 1
ATOM 609 C C . ALA A 1 75 ? 0.242 1.231 11.250 1.00 85.56 75 ALA A C 1
ATOM 611 O O . ALA A 1 75 ? -0.493 1.800 12.058 1.00 85.56 75 ALA A O 1
ATOM 612 N N . ILE A 1 76 ? -0.051 0.017 10.766 1.00 82.94 76 ILE A N 1
ATOM 613 C CA . ILE A 1 76 ? -1.198 -0.767 11.252 1.00 82.94 76 ILE A CA 1
ATOM 614 C C . ILE A 1 76 ? -0.913 -1.323 12.650 1.00 82.94 76 ILE A C 1
ATOM 616 O O . ILE A 1 76 ? -1.786 -1.262 13.509 1.00 82.94 76 ILE A O 1
ATOM 620 N N . ASP A 1 77 ? 0.300 -1.811 12.915 1.00 85.94 77 ASP A N 1
ATOM 621 C CA . ASP A 1 77 ? 0.669 -2.287 14.254 1.00 85.94 77 ASP A CA 1
ATOM 622 C C . ASP A 1 77 ? 0.632 -1.159 15.294 1.00 85.94 77 ASP A C 1
ATOM 624 O O . ASP A 1 77 ? 0.195 -1.363 16.429 1.00 85.94 77 ASP A O 1
ATOM 628 N N . GLU A 1 78 ? 1.023 0.058 14.908 1.00 84.44 78 GLU A N 1
ATOM 629 C CA . GLU A 1 78 ? 0.890 1.235 15.767 1.00 84.44 78 GLU A CA 1
ATOM 630 C C . GLU A 1 78 ? -0.583 1.564 16.071 1.00 84.44 78 GLU A C 1
ATOM 632 O O . GLU A 1 78 ? -0.914 1.950 17.196 1.00 84.44 78 GLU A O 1
ATOM 637 N N . TYR A 1 79 ? -1.485 1.377 15.102 1.00 77.62 79 TYR A N 1
ATOM 638 C CA . TYR A 1 79 ? -2.925 1.519 15.318 1.00 77.62 79 TYR A CA 1
ATOM 639 C C . TYR A 1 79 ? -3.481 0.486 16.289 1.00 77.62 79 TYR A C 1
ATOM 641 O O . TYR A 1 79 ? -4.160 0.869 17.243 1.00 77.62 79 TYR A O 1
ATOM 649 N N . ASP A 1 80 ? -3.164 -0.792 16.084 1.00 76.50 80 ASP A N 1
ATOM 650 C CA . ASP A 1 80 ? -3.631 -1.876 16.948 1.00 76.50 80 ASP A CA 1
ATOM 651 C C . ASP A 1 80 ? -3.137 -1.683 18.389 1.00 76.50 80 ASP A C 1
ATOM 653 O O . ASP A 1 80 ? -3.899 -1.849 19.344 1.00 76.50 80 ASP A O 1
ATOM 657 N N . LEU A 1 81 ? -1.886 -1.240 18.566 1.00 80.50 81 LEU A N 1
ATOM 658 C CA . LEU A 1 81 ? -1.345 -0.916 19.885 1.00 80.50 81 LEU A CA 1
ATOM 659 C C . LEU A 1 81 ? -2.130 0.219 20.557 1.00 80.50 81 LEU A C 1
ATOM 661 O O . LEU A 1 81 ? -2.468 0.128 21.736 1.00 80.50 81 LEU A O 1
ATOM 665 N N . ARG A 1 82 ? -2.454 1.278 19.808 1.00 73.50 82 ARG A N 1
ATOM 666 C CA . ARG A 1 82 ? -3.235 2.417 20.317 1.00 73.50 82 ARG A CA 1
ATOM 667 C C . ARG A 1 82 ? -4.685 2.039 20.619 1.00 73.50 82 ARG A C 1
ATOM 669 O O . ARG A 1 82 ? -5.244 2.574 21.571 1.00 73.50 82 ARG A O 1
ATOM 676 N N . LEU A 1 83 ? -5.279 1.119 19.857 1.00 69.75 83 LEU A N 1
ATOM 677 C CA . LEU A 1 83 ? -6.605 0.566 20.146 1.00 69.75 83 LEU A CA 1
ATOM 678 C C . LEU A 1 83 ? -6.629 -0.190 21.477 1.00 69.75 83 LEU A C 1
ATOM 680 O O . LEU A 1 83 ? -7.580 -0.048 22.239 1.00 69.75 83 LEU A O 1
ATOM 684 N N . VAL A 1 84 ? -5.589 -0.978 21.760 1.00 67.94 84 VAL A N 1
ATOM 685 C CA . VAL A 1 84 ? -5.483 -1.760 23.002 1.00 67.94 84 VAL A CA 1
ATOM 686 C C . VAL A 1 84 ? -5.249 -0.855 24.219 1.00 67.94 84 VAL A C 1
ATOM 688 O O . VAL A 1 84 ? -5.752 -1.153 25.301 1.00 67.94 84 VAL A O 1
ATOM 691 N N . ASP A 1 85 ? -4.509 0.247 24.051 1.00 64.38 85 ASP A N 1
ATOM 692 C CA . ASP A 1 85 ? -4.127 1.152 25.149 1.00 64.38 85 ASP A CA 1
ATOM 693 C C . ASP A 1 85 ? -5.184 2.244 25.440 1.00 64.38 85 ASP A C 1
ATOM 695 O O . ASP A 1 85 ? -5.279 2.748 26.561 1.00 64.38 85 ASP A O 1
ATOM 699 N N . HIS A 1 86 ? -6.025 2.598 24.457 1.00 56.78 86 HIS A N 1
ATOM 700 C CA . HIS A 1 86 ? -7.086 3.599 24.601 1.00 56.78 86 HIS A CA 1
ATOM 701 C C . HIS A 1 86 ? -8.492 3.005 24.423 1.00 56.78 86 HIS A C 1
ATOM 703 O O . HIS A 1 86 ? -9.087 3.054 23.348 1.00 56.78 86 HIS A O 1
ATOM 709 N N . ASP A 1 87 ? -9.112 2.652 25.551 1.00 55.19 87 ASP A N 1
ATOM 710 C CA . ASP A 1 87 ? -10.561 2.411 25.723 1.00 55.19 87 ASP A CA 1
ATOM 711 C C . ASP A 1 87 ? -11.417 3.699 25.510 1.00 55.19 87 ASP A C 1
ATOM 713 O O . ASP A 1 87 ? -12.557 3.827 25.958 1.00 55.19 87 ASP A O 1
ATOM 717 N N . GLN A 1 88 ? -10.853 4.727 24.858 1.00 53.50 88 GLN A N 1
ATOM 718 C CA . GLN A 1 88 ? -11.456 6.041 24.636 1.00 53.50 88 GLN A CA 1
ATOM 719 C C . GLN A 1 88 ? -11.933 6.174 23.187 1.00 53.50 88 GLN A C 1
ATOM 721 O O . GLN A 1 88 ? -11.216 6.594 22.281 1.00 53.50 88 GLN A O 1
ATOM 726 N N . GLN A 1 89 ? -13.209 5.853 23.018 1.00 54.47 89 GLN A N 1
ATOM 727 C CA . GLN A 1 89 ? -13.996 5.669 21.794 1.00 54.47 89 GLN A CA 1
ATOM 728 C C . GLN A 1 89 ? -14.077 6.863 20.802 1.00 54.47 89 GLN A C 1
ATOM 730 O O . GLN A 1 89 ? -14.888 6.835 19.880 1.00 54.47 89 GLN A O 1
ATOM 735 N N . GLY A 1 90 ? -13.270 7.921 20.957 1.00 57.09 90 GLY A N 1
ATOM 736 C CA . GLY A 1 90 ? -13.373 9.159 20.167 1.00 57.09 90 GLY A CA 1
ATOM 737 C C . GLY A 1 90 ? -12.283 9.394 19.113 1.00 57.09 90 GLY A C 1
ATOM 738 O O . GLY A 1 90 ? -12.580 9.937 18.051 1.00 57.09 90 GLY A O 1
ATOM 739 N N . ASN A 1 91 ? -11.033 8.984 19.366 1.00 61.06 91 ASN A N 1
ATOM 740 C CA . ASN A 1 91 ? -9.882 9.398 18.539 1.00 61.06 91 ASN A CA 1
ATOM 741 C C . ASN A 1 91 ? -9.422 8.356 17.504 1.00 61.06 91 ASN A C 1
ATOM 743 O O . ASN A 1 91 ? -8.661 8.689 16.594 1.00 61.06 91 ASN A O 1
ATOM 747 N N . ASN A 1 92 ? -9.909 7.118 17.597 1.00 66.94 92 ASN A N 1
ATOM 748 C CA . ASN A 1 92 ? -9.399 5.993 16.804 1.00 66.94 92 ASN A CA 1
ATOM 749 C C . ASN A 1 92 ? -9.768 6.106 15.312 1.00 66.94 92 ASN A C 1
ATOM 751 O O . ASN A 1 92 ? -8.978 5.735 14.448 1.00 66.94 92 ASN A O 1
ATOM 755 N N . ILE A 1 93 ? -10.924 6.702 14.994 1.00 69.19 93 ILE A N 1
ATOM 756 C CA . ILE A 1 93 ? -11.372 6.925 13.607 1.00 69.19 93 ILE A CA 1
ATOM 757 C C . ILE A 1 93 ? -10.492 7.965 12.896 1.00 69.19 93 ILE A C 1
ATOM 759 O O . ILE A 1 93 ? -10.143 7.785 11.730 1.00 69.19 93 ILE A O 1
ATOM 763 N N . CYS A 1 94 ? -10.123 9.047 13.592 1.00 72.06 94 CYS A N 1
ATOM 764 C CA . CYS A 1 94 ? -9.302 10.124 13.029 1.00 72.06 94 CYS A CA 1
ATOM 765 C C . CYS A 1 94 ? -7.895 9.620 12.679 1.00 72.06 94 CYS A C 1
ATOM 767 O O . CYS A 1 94 ? -7.386 9.869 11.589 1.00 72.06 94 CYS A O 1
ATOM 769 N N . TYR A 1 95 ? -7.299 8.831 13.573 1.00 75.69 95 TYR A N 1
ATOM 770 C CA . TYR A 1 95 ? -5.975 8.263 13.346 1.00 75.69 95 TYR A CA 1
ATOM 771 C C . TYR A 1 95 ? -5.974 7.217 12.221 1.00 75.69 95 TYR A C 1
ATOM 773 O O . TYR A 1 95 ? -5.083 7.205 11.376 1.00 75.69 95 TYR A O 1
ATOM 781 N N . PHE A 1 96 ? -7.016 6.389 12.123 1.00 76.56 96 PHE A N 1
ATOM 782 C CA . PHE A 1 96 ? -7.112 5.428 11.026 1.00 76.56 96 PHE A CA 1
ATOM 783 C C . PHE A 1 96 ? -7.298 6.105 9.653 1.00 76.56 96 PHE A C 1
ATOM 785 O O . PHE A 1 96 ? -6.750 5.651 8.644 1.00 76.56 96 PHE A O 1
ATOM 792 N N . GLN A 1 97 ? -8.017 7.232 9.598 1.00 80.25 97 GLN A N 1
ATOM 793 C CA . GLN A 1 97 ? -8.073 8.076 8.397 1.00 80.25 97 GLN A CA 1
ATOM 794 C C . GLN A 1 97 ? -6.692 8.610 8.005 1.00 80.25 97 GLN A C 1
ATOM 796 O O . GLN A 1 97 ? -6.354 8.627 6.820 1.00 80.25 97 GLN A O 1
ATOM 801 N N . GLU A 1 98 ? -5.882 9.011 8.985 1.00 82.12 98 GLU A N 1
ATOM 802 C CA . GLU A 1 98 ? -4.509 9.467 8.766 1.00 82.12 98 GLU A CA 1
ATOM 803 C C . GLU A 1 98 ? -3.630 8.352 8.175 1.00 82.12 98 GLU A C 1
ATOM 805 O O . GLU A 1 98 ? -2.922 8.584 7.192 1.00 82.12 98 GLU A O 1
ATOM 810 N N . ILE A 1 99 ? -3.761 7.121 8.682 1.00 82.25 99 ILE A N 1
ATOM 811 C CA . ILE A 1 99 ? -3.082 5.933 8.139 1.00 82.25 99 ILE A CA 1
ATOM 812 C C . ILE A 1 99 ? -3.503 5.666 6.689 1.00 82.25 99 ILE A C 1
ATOM 814 O O . ILE A 1 99 ? -2.654 5.518 5.805 1.00 82.25 99 ILE A O 1
ATOM 818 N N . CYS A 1 100 ? -4.807 5.663 6.401 1.00 84.00 100 CYS A N 1
ATOM 819 C CA . CYS A 1 100 ? -5.313 5.463 5.041 1.00 84.00 100 CYS A CA 1
ATOM 820 C C . CYS A 1 100 ? -4.785 6.536 4.075 1.00 84.00 100 CYS A C 1
ATOM 822 O O . CYS A 1 100 ? -4.352 6.235 2.955 1.00 84.00 100 CYS A O 1
ATOM 824 N N . PHE A 1 101 ? -4.772 7.797 4.511 1.00 85.88 101 PHE A N 1
ATOM 825 C CA . PHE A 1 101 ? -4.221 8.904 3.737 1.00 85.88 101 PHE A CA 1
ATOM 826 C C . PHE A 1 101 ? -2.713 8.743 3.490 1.00 85.88 101 PHE A C 1
ATOM 828 O O . PHE A 1 101 ? -2.236 8.965 2.366 1.00 85.88 101 PHE A O 1
ATOM 835 N N . TYR A 1 102 ? -1.967 8.313 4.508 1.00 85.44 102 TYR A N 1
ATOM 836 C CA . TYR A 1 102 ? -0.542 8.017 4.406 1.00 85.44 102 TYR A CA 1
ATOM 837 C C . TYR A 1 102 ? -0.272 6.923 3.360 1.00 85.44 102 TYR A C 1
ATOM 839 O O . TYR A 1 102 ? 0.535 7.123 2.445 1.00 85.44 102 TYR A O 1
ATOM 847 N N . PHE A 1 103 ? -1.030 5.824 3.391 1.00 85.88 103 PHE A N 1
ATOM 848 C CA . PHE A 1 103 ? -0.918 4.720 2.430 1.00 85.88 103 PHE A CA 1
ATOM 849 C C . PHE A 1 103 ? -1.234 5.146 1.001 1.00 85.88 103 PHE A C 1
ATOM 851 O O . PHE A 1 103 ? -0.451 4.885 0.080 1.00 85.88 103 PHE A O 1
ATOM 858 N N . LYS A 1 104 ? -2.333 5.879 0.802 1.00 87.19 104 LYS A N 1
ATOM 859 C CA . LYS A 1 104 ? -2.704 6.432 -0.510 1.00 87.19 104 LYS A CA 1
ATOM 860 C C . LYS A 1 104 ? -1.601 7.329 -1.067 1.00 87.19 104 LYS A C 1
ATOM 862 O O . LYS A 1 104 ? -1.255 7.221 -2.246 1.00 87.19 104 LYS A O 1
ATOM 867 N N . THR A 1 105 ? -1.007 8.164 -0.219 1.00 87.94 105 THR A N 1
ATOM 868 C CA . THR A 1 105 ? 0.093 9.058 -0.598 1.00 87.94 105 THR A CA 1
ATOM 869 C C . THR A 1 105 ? 1.348 8.281 -0.999 1.00 87.94 105 THR A C 1
ATOM 871 O O . T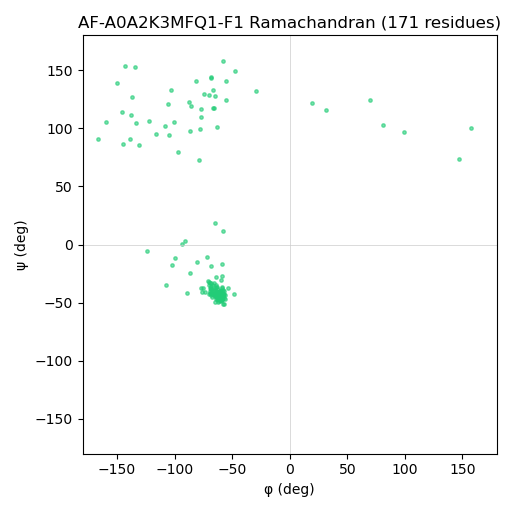HR A 1 105 ? 1.958 8.592 -2.026 1.00 87.94 105 THR A O 1
ATOM 874 N N . MET A 1 106 ? 1.726 7.251 -0.238 1.00 82.69 106 MET A N 1
ATOM 875 C CA . MET A 1 106 ? 2.881 6.398 -0.541 1.00 82.69 106 MET A CA 1
ATOM 876 C C . MET A 1 106 ? 2.715 5.663 -1.876 1.00 82.69 106 MET A C 1
ATOM 878 O O . MET A 1 106 ? 3.601 5.730 -2.736 1.00 82.69 106 MET A O 1
ATOM 882 N N . ILE A 1 107 ? 1.549 5.051 -2.104 1.00 83.69 107 ILE A N 1
ATOM 883 C CA . ILE A 1 107 ? 1.220 4.384 -3.371 1.00 83.69 107 ILE A CA 1
ATOM 884 C C . ILE A 1 107 ? 1.281 5.381 -4.536 1.00 83.69 107 ILE A C 1
ATOM 886 O O . ILE A 1 107 ? 1.918 5.106 -5.556 1.00 83.69 107 ILE A O 1
ATOM 890 N N . ALA A 1 108 ? 0.663 6.557 -4.389 1.00 86.94 108 ALA A N 1
ATOM 891 C CA . ALA A 1 108 ? 0.634 7.576 -5.436 1.00 86.94 108 ALA A CA 1
ATOM 892 C C . ALA A 1 108 ? 2.042 8.063 -5.810 1.00 86.94 108 ALA A C 1
ATOM 894 O O . ALA A 1 108 ? 2.381 8.123 -6.995 1.00 86.94 108 ALA A O 1
ATOM 895 N N . ARG A 1 109 ? 2.893 8.348 -4.816 1.00 87.56 109 ARG A N 1
ATOM 896 C CA . ARG A 1 109 ? 4.294 8.740 -5.041 1.00 87.56 109 ARG A CA 1
ATOM 897 C C . ARG A 1 109 ? 5.052 7.679 -5.829 1.00 87.56 109 ARG A C 1
ATOM 899 O O . ARG A 1 109 ? 5.766 8.018 -6.772 1.00 87.56 109 ARG A O 1
ATOM 906 N N . HIS A 1 110 ? 4.870 6.407 -5.482 1.00 82.56 110 HIS A N 1
ATOM 907 C CA . HIS A 1 110 ? 5.543 5.313 -6.170 1.00 82.56 110 HIS A CA 1
ATOM 908 C C . HIS A 1 110 ? 5.066 5.147 -7.622 1.00 82.56 110 HIS A C 1
ATOM 910 O O . HIS A 1 110 ? 5.889 5.002 -8.528 1.00 82.56 110 HIS A O 1
ATOM 916 N N . ILE A 1 111 ? 3.755 5.245 -7.872 1.00 81.31 111 ILE A N 1
ATOM 917 C CA . ILE A 1 111 ? 3.191 5.224 -9.232 1.00 81.31 111 ILE A CA 1
ATOM 918 C C . ILE A 1 111 ? 3.775 6.367 -10.071 1.00 81.31 111 ILE A C 1
ATOM 920 O O . ILE A 1 111 ? 4.223 6.145 -11.197 1.00 81.31 111 ILE A O 1
ATOM 924 N N . ILE A 1 112 ? 3.820 7.583 -9.519 1.00 84.56 112 ILE A N 1
ATOM 925 C CA . ILE A 1 112 ? 4.388 8.752 -10.200 1.00 84.56 112 ILE A CA 1
ATOM 926 C C . ILE A 1 112 ? 5.875 8.532 -10.504 1.00 84.56 112 ILE A C 1
ATOM 928 O O . ILE A 1 112 ? 6.304 8.753 -11.637 1.00 84.56 112 ILE A O 1
ATOM 932 N N . ALA A 1 113 ? 6.657 8.051 -9.535 1.00 82.62 113 ALA A N 1
ATOM 933 C CA . ALA A 1 113 ? 8.078 7.768 -9.725 1.00 82.62 113 ALA A CA 1
ATOM 934 C C . ALA A 1 113 ? 8.316 6.712 -10.822 1.00 82.62 113 ALA A C 1
ATOM 936 O O . ALA A 1 113 ? 9.178 6.899 -11.686 1.00 82.62 113 ALA A O 1
ATOM 937 N N . SER A 1 114 ? 7.512 5.644 -10.840 1.00 79.75 114 SER A N 1
ATOM 938 C CA . SER A 1 114 ? 7.546 4.610 -11.882 1.00 79.75 114 SER A CA 1
ATOM 939 C C . SER A 1 114 ? 7.222 5.184 -13.267 1.00 79.75 114 SER A C 1
ATOM 941 O O . SER A 1 114 ? 7.956 4.953 -14.231 1.00 79.75 114 SER A O 1
ATOM 943 N N . ASN A 1 115 ? 6.187 6.024 -13.363 1.00 83.00 115 ASN A N 1
ATOM 944 C CA . ASN A 1 115 ? 5.811 6.691 -14.610 1.00 83.00 115 ASN A CA 1
ATOM 945 C C . ASN A 1 115 ? 6.925 7.612 -15.127 1.00 83.00 115 ASN A C 1
ATOM 947 O O . ASN A 1 115 ? 7.258 7.563 -16.313 1.00 83.00 115 ASN A O 1
ATOM 951 N N . ILE A 1 116 ? 7.544 8.409 -14.249 1.00 85.44 116 ILE A N 1
ATOM 952 C CA . ILE A 1 116 ? 8.681 9.277 -14.601 1.00 85.44 116 ILE A CA 1
ATOM 953 C C . ILE A 1 116 ? 9.846 8.440 -15.139 1.00 85.44 116 ILE A C 1
ATOM 955 O O . ILE A 1 116 ? 10.421 8.779 -16.176 1.00 85.44 116 ILE A O 1
ATOM 959 N N . LYS A 1 117 ? 10.172 7.321 -14.482 1.00 82.50 117 LYS A N 1
ATOM 960 C CA . LYS A 1 117 ? 11.226 6.408 -14.939 1.00 82.50 117 LYS A CA 1
ATOM 961 C C . LYS A 1 117 ? 10.908 5.826 -16.322 1.00 82.50 117 LYS A C 1
ATOM 963 O O . LYS A 1 117 ? 11.772 5.823 -17.199 1.00 82.50 117 LYS A O 1
ATOM 968 N N . GLY A 1 118 ? 9.661 5.415 -16.547 1.00 82.94 118 GLY A N 1
ATOM 969 C CA . GLY A 1 118 ? 9.197 4.925 -17.846 1.00 82.94 118 GLY A CA 1
ATOM 970 C C . GLY A 1 118 ? 9.295 5.979 -18.956 1.00 82.94 118 GLY A C 1
ATOM 971 O O . GLY A 1 118 ? 9.728 5.671 -20.067 1.00 82.94 118 GLY A O 1
ATOM 972 N N . ILE A 1 119 ? 8.949 7.236 -18.660 1.00 85.94 119 ILE A N 1
ATOM 973 C CA . ILE A 1 119 ? 9.107 8.359 -19.599 1.00 85.94 119 ILE A CA 1
ATOM 974 C C . ILE A 1 119 ? 10.586 8.582 -19.921 1.00 85.94 119 ILE A C 1
ATOM 976 O O . ILE A 1 119 ? 10.941 8.677 -21.097 1.00 85.94 119 ILE A O 1
ATOM 980 N N . LYS A 1 120 ? 11.456 8.615 -18.905 1.00 85.38 120 LYS A N 1
ATOM 981 C CA . LYS A 1 120 ? 12.902 8.795 -19.088 1.00 85.38 120 LYS A CA 1
ATOM 982 C C . LYS A 1 120 ? 13.488 7.735 -20.025 1.00 85.38 120 LYS A C 1
ATOM 984 O O . LYS A 1 120 ? 14.175 8.090 -20.979 1.00 85.38 120 LYS A O 1
ATOM 989 N N . SER A 1 121 ? 13.140 6.463 -19.820 1.00 83.50 121 SER A N 1
ATOM 990 C CA . SER A 1 121 ? 13.579 5.360 -20.685 1.00 83.50 121 SER A CA 1
ATOM 991 C C . SER A 1 121 ? 13.142 5.555 -22.147 1.00 83.50 121 SER A C 1
ATOM 993 O O . SER A 1 121 ? 13.952 5.441 -23.067 1.00 83.50 121 SER A O 1
ATOM 995 N N . LYS A 1 122 ? 11.883 5.953 -22.388 1.00 84.94 122 LYS A N 1
ATOM 996 C CA . LYS A 1 122 ? 11.386 6.246 -23.747 1.00 84.94 122 LYS A CA 1
ATOM 997 C C . LYS A 1 122 ? 12.144 7.401 -24.408 1.00 84.94 122 LYS A C 1
ATOM 999 O O . LYS A 1 122 ? 12.473 7.316 -25.591 1.00 84.94 122 LYS A O 1
ATOM 1004 N N . VAL A 1 123 ? 12.430 8.467 -23.658 1.00 86.62 123 VAL A N 1
ATOM 1005 C CA . VAL A 1 123 ? 13.201 9.620 -24.152 1.00 86.62 123 VAL A CA 1
ATOM 1006 C C . VAL A 1 123 ? 14.627 9.209 -24.515 1.00 86.62 123 VAL A C 1
ATOM 1008 O O . VAL A 1 123 ? 15.114 9.595 -25.577 1.00 86.62 1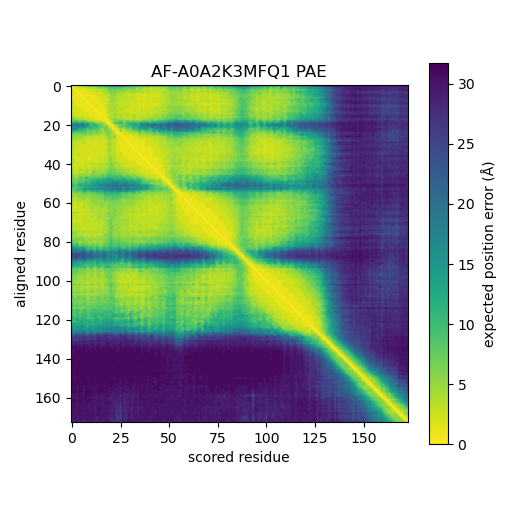23 VAL A O 1
ATOM 1011 N N . GLU A 1 124 ? 15.283 8.392 -23.690 1.00 84.31 124 GLU A N 1
ATOM 1012 C CA . GLU A 1 124 ? 16.621 7.872 -23.980 1.00 84.31 124 GLU A CA 1
ATOM 1013 C C . GLU A 1 124 ? 16.631 7.038 -25.265 1.00 84.31 124 GLU A C 1
ATOM 1015 O O . GLU A 1 124 ? 17.478 7.271 -26.128 1.00 84.31 124 GLU A O 1
ATOM 1020 N N . VAL A 1 125 ? 15.659 6.142 -25.460 1.00 82.44 125 VAL A N 1
ATOM 1021 C CA . VAL A 1 125 ? 15.543 5.340 -26.692 1.00 82.44 125 VAL A CA 1
ATOM 1022 C C . VAL A 1 125 ? 15.362 6.223 -27.932 1.00 82.44 125 VAL A C 1
ATOM 1024 O O . VAL A 1 125 ? 16.001 5.983 -28.958 1.00 82.44 125 VAL A O 1
ATOM 1027 N N . ILE A 1 126 ? 14.530 7.267 -27.851 1.00 80.12 126 ILE A N 1
ATOM 1028 C CA . ILE A 1 126 ? 14.335 8.226 -28.952 1.00 80.12 126 ILE A CA 1
ATOM 1029 C C . ILE A 1 126 ? 15.620 9.022 -29.218 1.00 80.12 126 ILE A C 1
ATOM 1031 O O . ILE A 1 126 ? 15.977 9.245 -30.374 1.00 80.12 126 ILE A O 1
ATOM 1035 N N . SER A 1 127 ? 16.336 9.427 -28.166 1.00 76.06 127 SER A N 1
ATOM 1036 C CA . SER A 1 127 ? 17.596 10.168 -28.280 1.00 76.06 127 SER A CA 1
ATOM 1037 C C . SER A 1 127 ? 18.677 9.350 -28.993 1.00 76.06 127 SER A C 1
ATOM 1039 O O . SER A 1 127 ? 19.302 9.843 -29.931 1.00 76.06 127 SER A O 1
ATOM 1041 N N . HIS A 1 128 ? 18.826 8.070 -28.636 1.00 69.25 128 HIS A N 1
ATOM 1042 C CA . HIS A 1 128 ? 19.775 7.154 -29.282 1.00 69.25 128 HIS A CA 1
ATOM 1043 C C . HIS A 1 128 ? 19.398 6.807 -30.732 1.00 69.25 128 HIS A C 1
ATOM 1045 O O . HIS A 1 128 ? 20.251 6.363 -31.497 1.00 69.25 128 HIS A O 1
ATOM 1051 N N . ARG A 1 129 ? 18.136 7.018 -31.137 1.00 64.19 129 ARG A N 1
ATOM 1052 C CA . ARG A 1 129 ? 17.655 6.814 -32.514 1.00 64.19 129 ARG A CA 1
ATOM 1053 C C . ARG A 1 129 ? 17.746 8.050 -33.411 1.00 64.19 129 ARG A C 1
ATOM 1055 O O . ARG A 1 129 ? 17.318 7.958 -34.561 1.00 64.19 129 ARG A O 1
ATOM 1062 N N . ARG A 1 130 ? 18.283 9.189 -32.952 1.00 57.78 130 ARG A N 1
ATOM 1063 C CA . ARG A 1 130 ? 18.474 10.351 -33.837 1.00 57.78 130 ARG A CA 1
ATOM 1064 C C . ARG A 1 130 ? 19.534 10.036 -34.905 1.00 57.78 130 ARG A C 1
ATOM 1066 O O . ARG A 1 130 ? 20.693 9.834 -34.543 1.00 57.78 130 ARG A O 1
ATOM 1073 N N . PRO A 1 131 ? 19.199 10.033 -36.210 1.00 56.56 131 PRO A N 1
ATOM 1074 C CA . PRO A 1 131 ? 20.221 10.031 -37.245 1.00 56.56 131 PRO A CA 1
ATOM 1075 C C . PRO A 1 131 ? 20.975 11.365 -37.184 1.00 56.56 131 PRO A C 1
ATOM 1077 O O . PRO A 1 131 ? 20.368 12.431 -37.074 1.00 56.56 131 PRO A O 1
ATOM 1080 N N . ASN A 1 132 ? 22.304 11.300 -37.226 1.00 55.34 132 ASN A N 1
ATOM 1081 C CA . ASN A 1 132 ? 23.168 12.472 -37.296 1.00 55.34 132 ASN A CA 1
ATOM 1082 C C . ASN A 1 132 ? 22.869 13.200 -38.616 1.00 55.34 132 ASN A C 1
ATOM 1084 O O . ASN A 1 132 ? 23.313 12.765 -39.677 1.00 55.34 132 ASN A O 1
ATOM 1088 N N . ILE A 1 133 ? 22.089 14.283 -38.581 1.00 59.88 133 ILE A N 1
ATOM 1089 C CA . ILE A 1 133 ? 21.893 15.138 -39.758 1.00 59.88 133 ILE A CA 1
ATOM 1090 C C . ILE A 1 133 ? 23.131 16.033 -39.871 1.00 59.88 133 ILE A C 1
ATOM 1092 O O . ILE A 1 133 ? 23.111 17.217 -39.545 1.00 59.88 133 ILE A O 1
ATOM 1096 N N . SER A 1 134 ? 24.254 15.445 -40.285 1.00 52.41 134 SER A N 1
ATOM 1097 C CA . SER A 1 134 ? 25.420 16.199 -40.728 1.00 52.41 134 SER A CA 1
ATOM 1098 C C . SER A 1 134 ? 25.151 16.691 -42.147 1.00 52.41 134 SER A C 1
ATOM 1100 O O . SER A 1 134 ? 25.307 15.935 -43.104 1.00 52.41 134 SER A O 1
ATOM 1102 N N . GLY A 1 135 ? 24.744 17.950 -42.288 1.00 53.81 135 GLY A N 1
ATOM 1103 C CA . GLY A 1 135 ? 24.748 18.597 -43.597 1.00 53.81 135 GLY A CA 1
ATOM 1104 C C . GLY A 1 135 ? 23.645 19.613 -43.820 1.00 53.81 135 GLY A C 1
ATOM 1105 O O . GLY A 1 135 ? 22.771 19.371 -44.636 1.00 53.81 135 GLY A O 1
ATOM 1106 N N . VAL A 1 136 ? 23.748 20.783 -43.190 1.00 46.41 136 VAL A N 1
ATOM 1107 C CA . VAL A 1 136 ? 23.442 22.044 -43.881 1.00 46.41 136 VAL A CA 1
ATOM 1108 C C . VAL A 1 136 ? 24.498 23.051 -43.445 1.00 46.41 136 VAL A C 1
ATOM 1110 O O . VAL A 1 136 ? 24.375 23.731 -42.430 1.00 46.41 136 VAL A O 1
ATOM 1113 N N . GLY A 1 137 ? 25.589 23.100 -44.209 1.00 49.88 137 GLY A N 1
ATOM 1114 C CA . GLY A 1 137 ? 26.429 24.283 -44.238 1.00 49.88 137 GLY A CA 1
ATOM 1115 C C . GLY A 1 137 ? 25.616 25.422 -44.842 1.00 49.88 137 GLY A C 1
ATOM 1116 O O . GLY A 1 137 ? 25.035 25.278 -45.914 1.00 49.88 137 GLY A O 1
ATOM 1117 N N . SER A 1 138 ? 25.552 26.554 -44.158 1.00 41.09 138 SER A N 1
ATOM 1118 C CA . SER A 1 138 ? 25.116 27.812 -44.758 1.00 41.09 138 SER A CA 1
ATOM 1119 C C . SER A 1 138 ? 25.910 28.943 -44.124 1.00 41.09 138 SER A C 1
ATOM 1121 O O . SER A 1 138 ? 25.564 29.499 -43.089 1.00 41.09 138 SER A O 1
ATOM 1123 N N . SER A 1 139 ? 27.072 29.152 -44.743 1.00 40.06 139 SER A N 1
ATOM 1124 C CA . SER A 1 139 ? 27.611 30.447 -45.159 1.00 40.06 139 SER A CA 1
ATOM 1125 C C . SER A 1 139 ? 27.256 31.673 -44.314 1.00 40.06 139 SER A C 1
ATOM 1127 O O . SER A 1 139 ? 26.136 32.177 -44.315 1.00 40.06 139 SER A O 1
ATOM 1129 N N . SER A 1 140 ? 28.319 32.221 -43.728 1.00 46.81 140 SER A N 1
ATOM 1130 C CA . SER A 1 140 ? 28.486 33.603 -43.291 1.00 46.81 140 SER A CA 1
ATOM 1131 C C . SER A 1 140 ? 27.687 34.631 -44.098 1.00 46.81 140 SER A C 1
ATOM 1133 O O . SER A 1 140 ? 27.812 34.703 -45.320 1.00 46.81 140 SER A O 1
ATOM 1135 N N . SER A 1 141 ? 26.993 35.529 -43.403 1.00 36.09 141 SER A N 1
ATOM 1136 C CA . SER A 1 141 ? 26.645 36.859 -43.911 1.00 36.09 141 SER A CA 1
ATOM 1137 C C . SER A 1 141 ? 26.661 37.853 -42.752 1.00 36.09 141 SER A C 1
ATOM 1139 O O . SER A 1 141 ? 25.890 37.748 -41.803 1.00 36.09 141 SER A O 1
ATOM 1141 N N . LYS A 1 142 ? 27.607 38.795 -42.813 1.00 45.16 142 LYS A N 1
ATOM 1142 C CA . LYS A 1 142 ? 27.714 39.955 -41.921 1.00 45.16 142 LYS A CA 1
ATOM 1143 C C . LYS A 1 142 ? 26.629 40.971 -42.294 1.00 45.16 142 LYS A C 1
ATOM 1145 O O . LYS A 1 142 ? 26.625 41.414 -43.437 1.00 45.16 142 LYS A O 1
ATOM 1150 N N . SER A 1 143 ? 25.845 41.465 -41.334 1.00 33.66 143 SER A N 1
ATOM 1151 C CA . SER A 1 143 ? 25.246 42.809 -41.429 1.00 33.66 143 SER A CA 1
ATOM 1152 C C . SER A 1 143 ? 24.811 43.366 -40.065 1.00 33.66 143 SER A C 1
ATOM 1154 O O . SER A 1 143 ? 23.820 42.944 -39.486 1.00 33.66 143 SER A O 1
ATOM 1156 N N . ARG A 1 144 ? 25.628 44.313 -39.589 1.00 38.41 144 ARG A N 1
ATOM 1157 C CA . ARG A 1 144 ? 25.362 45.533 -38.797 1.00 38.41 144 ARG A CA 1
ATOM 1158 C C . ARG A 1 144 ? 24.043 45.664 -38.002 1.00 38.41 144 ARG A C 1
ATOM 1160 O O . ARG A 1 144 ? 22.964 45.769 -38.568 1.00 38.41 144 ARG A O 1
ATOM 1167 N N . SER A 1 145 ? 24.213 45.855 -36.692 1.00 42.75 145 SER A N 1
ATOM 1168 C CA . SER A 1 145 ? 23.262 46.416 -35.714 1.00 42.75 145 SER A CA 1
ATOM 1169 C C . SER A 1 145 ? 22.784 47.840 -36.047 1.00 42.75 145 SER A C 1
ATOM 1171 O O . SER A 1 145 ? 23.564 48.617 -36.605 1.00 42.75 145 SER A O 1
ATOM 1173 N N . PRO A 1 146 ? 21.619 48.249 -35.512 1.00 40.34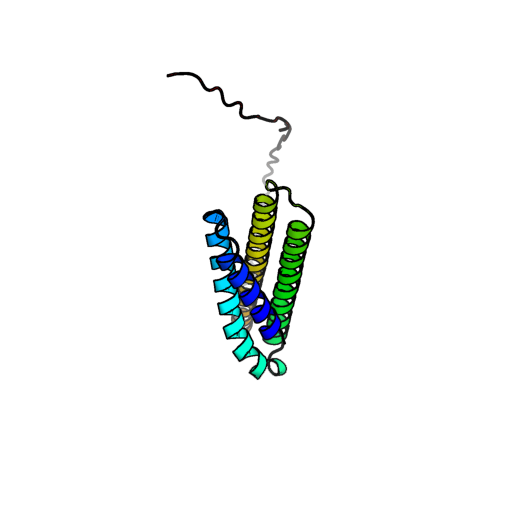 146 PRO A N 1
ATOM 1174 C CA . PRO A 1 146 ? 21.644 49.319 -34.512 1.00 40.34 146 PRO A CA 1
ATOM 1175 C C . PRO A 1 146 ? 20.767 49.042 -33.279 1.00 40.34 146 PRO A C 1
ATOM 1177 O O . PRO A 1 146 ? 19.787 48.307 -33.315 1.00 40.34 146 PRO A O 1
ATOM 1180 N N . ARG A 1 147 ? 21.195 49.651 -32.172 1.00 41.59 147 ARG A N 1
ATOM 1181 C CA . ARG A 1 147 ? 20.585 49.644 -30.839 1.00 41.59 147 ARG A CA 1
ATOM 1182 C C . ARG A 1 147 ? 19.257 50.402 -30.839 1.00 41.59 147 ARG A C 1
ATOM 1184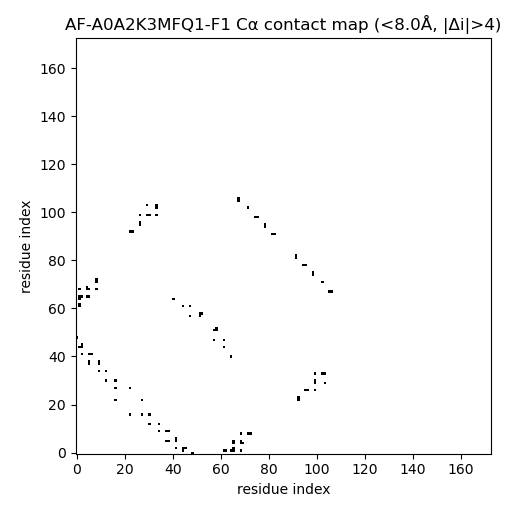 O O . ARG A 1 147 ? 19.212 51.479 -31.425 1.00 41.59 147 ARG A O 1
ATOM 1191 N N . LEU A 1 148 ? 18.278 49.935 -30.065 1.00 38.72 148 LEU A N 1
ATOM 1192 C CA . LEU A 1 148 ? 17.354 50.819 -29.356 1.00 38.72 148 LEU A CA 1
ATOM 1193 C C . LEU A 1 148 ? 17.143 50.306 -27.931 1.00 38.72 148 LEU A C 1
ATOM 1195 O O . LEU A 1 148 ? 16.886 49.129 -27.692 1.00 38.72 148 LEU A O 1
ATOM 1199 N N . ASP A 1 149 ? 17.366 51.247 -27.030 1.00 38.94 149 ASP A N 1
ATOM 1200 C CA . ASP A 1 149 ? 17.270 51.217 -25.583 1.00 38.94 149 ASP A CA 1
ATOM 1201 C C . ASP A 1 149 ? 15.806 51.404 -25.164 1.00 38.94 149 ASP A C 1
ATOM 1203 O O . ASP A 1 149 ? 15.100 52.202 -25.784 1.00 38.94 149 ASP A O 1
ATOM 1207 N N . SER A 1 150 ? 15.343 50.680 -24.144 1.00 43.88 150 SER A N 1
ATOM 1208 C CA . SER A 1 150 ? 14.130 51.005 -23.378 1.00 43.88 150 SER A CA 1
ATOM 1209 C C . SER A 1 150 ? 14.099 50.167 -22.104 1.00 43.88 150 SER A C 1
ATOM 1211 O O . SER A 1 150 ? 13.596 49.045 -22.063 1.00 43.88 150 SER A O 1
ATOM 1213 N N . GLN A 1 151 ? 14.673 50.750 -21.058 1.00 43.44 151 GLN A N 1
ATOM 1214 C CA . GLN A 1 151 ? 14.517 50.354 -19.669 1.00 43.44 151 GLN A CA 1
ATOM 1215 C C . GLN A 1 151 ? 13.058 50.596 -19.240 1.00 43.44 151 GLN A C 1
ATOM 1217 O O . GLN A 1 151 ? 12.604 51.739 -19.227 1.00 43.44 151 GLN A O 1
ATOM 1222 N N . VAL A 1 152 ? 12.326 49.542 -18.871 1.00 39.22 152 VAL A N 1
ATOM 1223 C CA . VAL A 1 152 ? 11.062 49.669 -18.127 1.00 39.22 152 VAL A CA 1
ATOM 1224 C C . VAL A 1 152 ? 11.323 49.250 -16.687 1.00 39.22 152 VAL A C 1
ATOM 1226 O O . VAL A 1 152 ? 11.805 48.152 -16.412 1.00 39.22 152 VAL A O 1
ATOM 1229 N N . VAL A 1 153 ? 11.054 50.194 -15.792 1.00 39.62 153 VAL A N 1
ATOM 1230 C CA . VAL A 1 153 ? 11.091 50.078 -14.337 1.00 39.62 153 VAL A CA 1
ATOM 1231 C C . VAL A 1 153 ? 9.921 49.196 -13.902 1.00 39.62 153 VAL A C 1
ATOM 1233 O O . VAL A 1 153 ? 8.789 49.437 -14.316 1.00 39.62 153 VAL A O 1
ATOM 1236 N N . ILE A 1 154 ? 10.191 48.170 -13.094 1.00 39.78 154 ILE A N 1
ATOM 1237 C CA . ILE A 1 154 ? 9.156 47.411 -12.387 1.00 39.78 154 ILE A CA 1
ATOM 1238 C C . ILE A 1 154 ? 9.278 47.799 -10.918 1.00 39.78 154 ILE A C 1
ATOM 1240 O O . ILE A 1 154 ? 10.178 47.324 -10.227 1.00 39.78 154 ILE A O 1
ATOM 1244 N N . ASP A 1 155 ? 8.380 48.673 -10.470 1.00 35.19 155 ASP A N 1
ATOM 1245 C CA . ASP A 1 155 ? 8.120 48.873 -9.050 1.00 35.19 155 ASP A CA 1
ATOM 1246 C C . ASP A 1 155 ? 7.258 47.703 -8.563 1.00 35.19 155 ASP A C 1
ATOM 1248 O O . ASP A 1 155 ? 6.138 47.495 -9.034 1.00 35.19 155 ASP A O 1
ATOM 1252 N N . ALA A 1 156 ? 7.804 46.917 -7.638 1.00 41.31 156 ALA A N 1
ATOM 1253 C CA . ALA A 1 156 ? 7.083 45.902 -6.888 1.00 41.31 156 ALA A CA 1
ATOM 1254 C C . ALA A 1 156 ? 7.233 46.225 -5.399 1.00 41.31 156 ALA A C 1
ATOM 1256 O O . ALA A 1 156 ? 8.295 46.026 -4.816 1.00 41.31 156 ALA A O 1
ATOM 1257 N N . GLU A 1 157 ? 6.160 46.725 -4.799 1.00 39.94 157 GLU A N 1
ATOM 1258 C CA . GLU A 1 157 ? 5.978 46.809 -3.353 1.00 39.94 157 GLU A CA 1
ATOM 1259 C C . GLU A 1 157 ? 4.506 46.530 -3.043 1.00 39.94 157 GLU A C 1
ATOM 1261 O O . GLU A 1 157 ? 3.626 46.804 -3.862 1.00 39.94 157 GLU A O 1
ATOM 1266 N N . LEU A 1 158 ? 4.284 46.033 -1.823 1.00 40.69 158 LEU A N 1
ATOM 1267 C CA . LEU A 1 158 ? 3.027 45.600 -1.200 1.00 40.69 158 LEU A CA 1
ATOM 1268 C C . LEU A 1 158 ? 2.607 44.17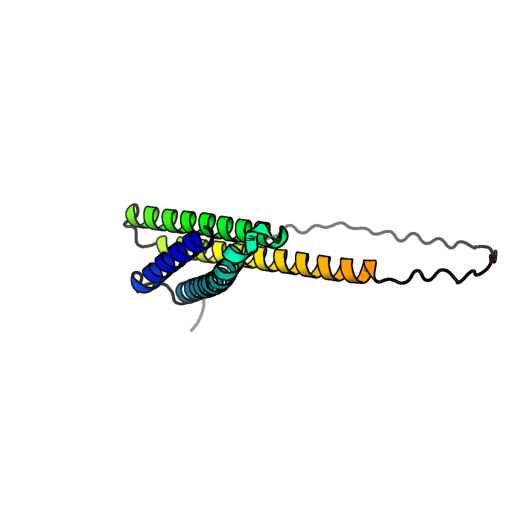5 -1.624 1.00 40.69 158 LEU A C 1
ATOM 1270 O O . LEU A 1 158 ? 2.156 43.935 -2.734 1.00 40.69 158 LEU A O 1
ATOM 1274 N N . GLY A 1 159 ? 2.783 43.128 -0.815 1.00 41.50 159 GLY A N 1
ATOM 1275 C CA . GLY A 1 159 ? 2.572 43.054 0.631 1.00 41.50 159 GLY A CA 1
ATOM 1276 C C . GLY A 1 159 ? 1.210 42.404 0.875 1.00 41.50 159 GLY A C 1
ATOM 1277 O O . GLY A 1 159 ? 0.186 43.072 0.802 1.00 41.50 159 GLY A O 1
ATOM 1278 N N . CYS A 1 160 ? 1.181 41.094 1.129 1.00 40.38 160 CYS A N 1
ATOM 1279 C CA . CYS A 1 160 ? -0.036 40.375 1.515 1.00 40.38 160 CYS A CA 1
ATOM 1280 C C . CYS A 1 160 ? 0.247 39.517 2.749 1.00 40.38 160 CYS A C 1
ATOM 1282 O O . CYS A 1 160 ? 0.579 38.339 2.651 1.00 40.38 160 CYS A O 1
ATOM 1284 N N . GLN A 1 161 ? 0.113 40.150 3.911 1.00 40.91 161 GLN A N 1
ATOM 1285 C CA . GLN A 1 161 ? -0.266 39.496 5.158 1.00 40.91 161 GLN A CA 1
ATOM 1286 C C . GLN A 1 161 ? -1.744 39.837 5.380 1.00 40.91 161 GLN A C 1
ATOM 1288 O O . GLN A 1 161 ? -2.103 41.011 5.271 1.00 40.91 161 GLN A O 1
ATOM 1293 N N . GLY A 1 162 ? -2.591 38.861 5.705 1.00 40.03 162 GLY A N 1
ATOM 1294 C CA . GLY A 1 162 ? -3.934 39.166 6.200 1.00 40.03 162 GLY A CA 1
ATOM 1295 C C . GLY A 1 162 ? -4.947 38.047 6.013 1.00 40.03 162 GLY A C 1
ATOM 1296 O O . GLY A 1 162 ? -5.498 37.883 4.931 1.00 40.03 162 GLY A O 1
ATOM 1297 N N . ASP A 1 163 ? -5.172 37.322 7.101 1.00 42.50 163 ASP A N 1
ATOM 1298 C CA . ASP A 1 163 ? -6.188 36.298 7.337 1.00 42.50 163 ASP A CA 1
ATOM 1299 C C . ASP A 1 163 ? -7.612 36.692 6.920 1.00 42.50 163 ASP A C 1
ATOM 1301 O O . ASP A 1 163 ? -8.026 37.837 7.099 1.00 42.50 163 ASP A O 1
ATOM 1305 N N . ILE A 1 164 ? -8.417 35.705 6.507 1.00 44.91 164 ILE A N 1
ATOM 1306 C CA . ILE A 1 164 ? -9.880 35.785 6.615 1.00 44.91 164 ILE A CA 1
ATOM 1307 C C . ILE A 1 164 ? -10.402 34.465 7.186 1.00 44.91 164 ILE A C 1
ATOM 1309 O O . ILE A 1 164 ? -10.464 33.441 6.506 1.00 44.91 164 ILE A O 1
ATOM 1313 N N . GLY A 1 165 ? -10.771 34.523 8.468 1.00 40.81 165 GLY A N 1
ATOM 1314 C CA . GLY A 1 165 ? -11.594 33.526 9.137 1.00 40.81 165 GLY A CA 1
ATOM 1315 C C . GLY A 1 165 ? -13.022 33.543 8.596 1.00 40.81 165 GLY A C 1
ATOM 1316 O O . GLY A 1 165 ? -13.574 34.596 8.277 1.00 40.81 165 GLY A O 1
ATOM 1317 N N . ILE A 1 166 ? -13.616 32.359 8.498 1.00 46.69 166 ILE A N 1
ATOM 1318 C CA . ILE A 1 166 ? -14.992 32.171 8.047 1.00 46.69 166 ILE A CA 1
ATOM 1319 C C . ILE A 1 166 ? -15.849 31.960 9.296 1.00 46.69 166 ILE A C 1
ATOM 1321 O O . ILE A 1 166 ? -15.778 30.911 9.933 1.00 46.69 166 ILE A O 1
ATOM 1325 N N . ASN A 1 167 ? -16.616 32.986 9.665 1.00 34.44 167 ASN A N 1
ATOM 1326 C CA . ASN A 1 167 ? -17.639 32.919 10.704 1.00 34.44 167 ASN A CA 1
ATOM 1327 C C . ASN A 1 167 ? -18.949 32.462 10.044 1.00 34.44 167 ASN A C 1
ATOM 1329 O O . ASN A 1 167 ? -19.414 33.093 9.095 1.00 34.44 167 ASN A O 1
ATOM 1333 N N . PHE A 1 168 ? -19.521 31.356 10.518 1.00 40.25 168 PHE A N 1
ATOM 1334 C CA . PHE A 1 168 ? -20.850 30.902 10.113 1.00 40.25 168 PHE A CA 1
ATOM 1335 C C . PHE A 1 168 ? -21.893 31.585 11.001 1.00 40.25 168 PHE A C 1
ATOM 1337 O O . PHE A 1 168 ? -22.170 31.129 12.110 1.00 40.25 168 PHE A O 1
ATOM 1344 N N . ASP A 1 169 ? -22.478 32.669 10.500 1.00 39.97 169 ASP A N 1
ATOM 1345 C CA . ASP A 1 169 ? -23.733 33.191 11.030 1.00 39.97 169 ASP A CA 1
ATOM 1346 C C . ASP A 1 169 ? -24.886 32.317 10.518 1.00 39.97 169 ASP A C 1
ATOM 1348 O O . ASP A 1 169 ? -25.233 32.323 9.337 1.00 39.97 169 ASP A O 1
ATOM 1352 N N . ASN A 1 170 ? -25.477 31.548 11.433 1.00 39.66 170 ASN A N 1
ATOM 1353 C CA . ASN A 1 170 ? -26.782 30.921 11.262 1.00 39.66 170 ASN A CA 1
ATOM 1354 C C . ASN A 1 170 ? -27.865 31.920 11.684 1.00 39.66 170 ASN A C 1
ATOM 1356 O O . ASN A 1 170 ? -27.935 32.276 12.861 1.00 39.66 170 ASN A O 1
ATOM 1360 N N . ASN A 1 171 ? -28.758 32.306 10.768 1.00 40.12 171 ASN A N 1
ATOM 1361 C CA . ASN A 1 171 ? -30.086 32.772 11.161 1.00 40.12 171 ASN A CA 1
ATOM 1362 C C . ASN A 1 171 ? -31.172 32.489 10.108 1.00 40.12 171 ASN A C 1
ATOM 1364 O O . ASN A 1 171 ? -30.981 32.753 8.922 1.00 40.12 171 ASN A O 1
ATOM 1368 N N . SER A 1 172 ? -32.323 32.067 10.644 1.00 43.47 172 SER A N 1
ATOM 1369 C CA . SER A 1 172 ? -33.674 31.953 10.075 1.00 43.47 172 SER A CA 1
ATOM 1370 C C . SER A 1 172 ? -33.875 30.865 9.010 1.00 43.47 172 SER A C 1
ATOM 1372 O O . SER A 1 172 ? -33.204 30.845 7.987 1.00 43.47 172 SER A O 1
ATOM 1374 N N . ASN A 1 173 ? -34.818 29.931 9.168 1.00 41.00 173 ASN A N 1
ATOM 1375 C CA . ASN A 1 173 ? -36.200 30.095 9.636 1.00 41.00 173 ASN A CA 1
ATOM 1376 C C . ASN A 1 173 ? -36.776 28.761 10.139 1.00 41.00 173 ASN A C 1
ATOM 1378 O O . ASN A 1 173 ? -36.419 27.725 9.533 1.00 41.00 173 ASN A O 1
#